Protein AF-A0A3N9U1T3-F1 (afdb_monomer_lite)

pLDDT: mean 76.88, std 10.92, range [42.5, 95.38]

Foldseek 3Di:
DVVVVVVVVVVVVVVVVVVVVVVCCVVPDPVVVVVVVVVVPVVDDVVVVCPDPVVVVVVVVVVVVVVVVVVVVVVVVVVVLVVVLVVLLVVLLVVLVVLLVVLVVCVVVQLADADQPPRLVVVLVVSVVSLVVSLVVSVVSQVVSVVVPDNDDPVCSCVSNVDDRDDSVRSVVVSVVVVPD

Secondary structure (DSSP, 8-state):
-HHHHHHHHHHHHHHHHHHHHHHHHHHH-HHHHHHHHHHHHHHS-HHHHTTSHHHHHHHHHHHHHHHHHHHHHHHHHHHHHHHHHHHHHHHHHHHHHHHHHHHHHHHHHHHHHPPTTHHHHHHHHHHHHHHHHHHHHHHHHHHHHHHTT-----TTHHHHHTPPPPPHHHHHHHHHHHTT-

Structure (mmCIF, N/CA/C/O backbone):
data_AF-A0A3N9U1T3-F1
#
_entry.id   AF-A0A3N9U1T3-F1
#
loop_
_atom_site.group_PDB
_atom_site.id
_atom_site.type_symbol
_atom_site.label_atom_id
_atom_site.label_alt_id
_atom_site.label_comp_id
_atom_site.label_asym_id
_atom_site.label_entity_id
_atom_site.label_seq_id
_atom_site.pdbx_PDB_ins_code
_atom_site.Cartn_x
_atom_site.Cartn_y
_atom_site.Cartn_z
_atom_site.occupancy
_atom_site.B_iso_or_equiv
_atom_site.auth_seq_id
_atom_site.auth_comp_id
_atom_site.auth_asym_id
_atom_site.auth_atom_id
_atom_site.pdbx_PDB_model_num
ATOM 1 N N . MET A 1 1 ? 53.387 -7.882 -74.340 1.00 61.75 1 MET A N 1
ATOM 2 C CA . MET A 1 1 ? 51.926 -7.599 -74.406 1.00 61.75 1 MET A CA 1
ATOM 3 C C . MET A 1 1 ? 51.037 -8.634 -73.689 1.00 61.75 1 MET A C 1
ATOM 5 O O . MET A 1 1 ? 50.053 -8.241 -73.072 1.00 61.75 1 MET A O 1
ATOM 9 N N . ALA A 1 2 ? 51.352 -9.938 -73.725 1.00 73.56 2 ALA A N 1
ATOM 10 C CA . ALA A 1 2 ? 50.512 -10.992 -73.126 1.00 73.56 2 ALA A CA 1
ATOM 11 C C . ALA A 1 2 ? 50.418 -10.958 -71.583 1.00 73.56 2 ALA A C 1
ATOM 13 O O . ALA A 1 2 ? 49.346 -11.197 -71.028 1.00 73.56 2 ALA A O 1
ATOM 14 N N . ILE A 1 3 ? 51.510 -10.605 -70.894 1.00 78.31 3 ILE A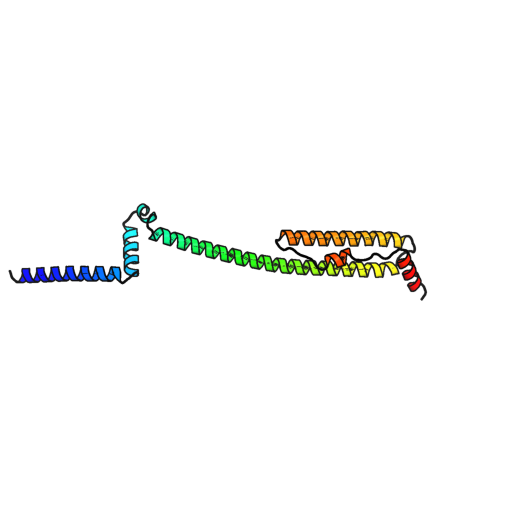 N 1
ATOM 15 C CA . ILE A 1 3 ? 51.571 -10.520 -69.422 1.00 78.31 3 ILE A CA 1
ATOM 16 C C . ILE A 1 3 ? 50.612 -9.447 -68.892 1.00 78.31 3 ILE A C 1
ATOM 18 O O . ILE A 1 3 ? 49.823 -9.717 -67.993 1.00 78.31 3 ILE A O 1
ATOM 22 N N . PHE A 1 4 ? 50.581 -8.272 -69.525 1.00 82.12 4 PHE A N 1
ATOM 23 C CA . PHE A 1 4 ? 49.675 -7.181 -69.152 1.00 82.12 4 PHE A CA 1
ATOM 24 C C . PHE A 1 4 ? 48.193 -7.562 -69.314 1.00 82.12 4 PHE A C 1
ATOM 26 O O . PHE A 1 4 ? 47.362 -7.241 -68.466 1.00 82.12 4 PHE A O 1
ATOM 33 N N . ARG A 1 5 ? 47.850 -8.324 -70.365 1.00 81.44 5 ARG A N 1
ATOM 34 C CA . ARG A 1 5 ? 46.484 -8.844 -70.554 1.00 81.44 5 ARG A CA 1
ATOM 35 C C . ARG A 1 5 ? 46.100 -9.874 -69.486 1.00 81.44 5 ARG A C 1
ATOM 37 O O . ARG A 1 5 ? 44.953 -9.867 -69.048 1.00 81.44 5 ARG A O 1
ATOM 44 N N . ARG A 1 6 ? 47.028 -10.735 -69.049 1.00 83.12 6 ARG A N 1
ATOM 45 C CA . ARG A 1 6 ? 46.789 -11.690 -67.947 1.00 83.12 6 ARG A CA 1
ATOM 46 C C . ARG A 1 6 ? 46.634 -10.979 -66.604 1.00 83.12 6 ARG A C 1
ATOM 48 O O . ARG A 1 6 ? 45.709 -11.300 -65.866 1.00 83.12 6 ARG A O 1
ATOM 55 N N . LEU A 1 7 ? 47.463 -9.969 -66.337 1.00 88.62 7 LEU A N 1
ATOM 56 C CA . LEU A 1 7 ? 47.384 -9.162 -65.120 1.00 88.62 7 LEU A CA 1
ATOM 57 C C . LEU A 1 7 ? 46.036 -8.436 -65.019 1.00 88.62 7 LEU A C 1
ATOM 59 O O . LEU A 1 7 ? 45.356 -8.517 -64.001 1.00 88.62 7 LEU A O 1
ATOM 63 N N . ARG A 1 8 ? 45.601 -7.805 -66.117 1.00 89.25 8 ARG A N 1
ATOM 64 C CA . ARG A 1 8 ? 44.308 -7.117 -66.191 1.00 89.25 8 ARG A CA 1
ATOM 65 C C . ARG A 1 8 ? 43.140 -8.078 -65.962 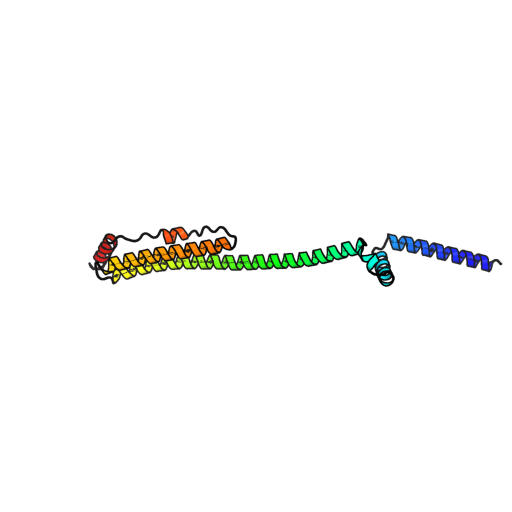1.00 89.25 8 ARG A C 1
ATOM 67 O O . ARG A 1 8 ? 42.228 -7.739 -65.221 1.00 89.25 8 ARG A O 1
ATOM 74 N N . LYS A 1 9 ? 43.169 -9.281 -66.546 1.00 89.50 9 LYS A N 1
ATOM 75 C CA . LYS A 1 9 ? 42.132 -10.304 -66.310 1.00 89.50 9 LYS A CA 1
ATOM 76 C C . LYS A 1 9 ? 42.096 -10.770 -64.853 1.00 89.50 9 LYS A C 1
ATOM 78 O O . LYS A 1 9 ? 41.012 -10.869 -64.295 1.00 89.50 9 LYS A O 1
ATOM 83 N N . SER A 1 10 ? 43.256 -11.000 -64.238 1.00 90.69 10 SER A N 1
ATOM 84 C CA . SER A 1 10 ? 43.347 -11.376 -62.820 1.00 90.69 10 SER A CA 1
ATOM 85 C C . SER A 1 10 ? 42.766 -10.291 -61.906 1.00 90.69 10 SER A C 1
ATOM 87 O O . SER A 1 10 ? 41.965 -10.580 -61.022 1.00 90.69 10 SER A O 1
ATOM 89 N N . LEU A 1 11 ? 43.075 -9.021 -62.189 1.00 93.31 11 LEU A N 1
ATOM 90 C CA . LEU A 1 11 ? 42.541 -7.880 -61.445 1.00 93.31 11 LEU A CA 1
ATOM 91 C C . LEU A 1 11 ? 41.007 -7.790 -61.540 1.00 93.31 11 LEU A C 1
ATOM 93 O O . LEU A 1 11 ? 40.337 -7.635 -60.524 1.00 93.31 11 LEU A O 1
ATOM 97 N N . TRP A 1 12 ? 40.444 -7.935 -62.745 1.00 93.19 12 TRP A N 1
ATOM 98 C CA . TRP A 1 12 ? 38.988 -7.933 -62.946 1.00 93.19 12 TRP A CA 1
ATOM 99 C C . TRP A 1 12 ? 38.295 -9.104 -62.240 1.00 93.19 12 TRP A C 1
ATOM 101 O O . TRP A 1 12 ? 37.221 -8.919 -61.669 1.00 93.19 12 TRP A O 1
ATOM 111 N N . LEU A 1 13 ? 38.920 -10.285 -62.227 1.00 93.50 13 LEU A N 1
ATOM 112 C CA . LEU A 1 13 ? 38.402 -11.446 -61.503 1.00 93.50 13 LEU A CA 1
ATOM 113 C C . LEU A 1 13 ? 38.400 -11.218 -59.988 1.00 93.50 13 LEU A C 1
ATOM 115 O O . LEU A 1 13 ? 37.399 -11.510 -59.342 1.00 93.50 13 LEU A O 1
ATOM 119 N N . LEU A 1 14 ? 39.468 -10.644 -59.428 1.00 93.75 14 LEU A N 1
ATOM 120 C CA . LEU A 1 14 ? 39.538 -10.325 -57.999 1.00 93.75 14 LEU A CA 1
ATOM 121 C C . LEU A 1 14 ? 38.489 -9.289 -57.590 1.00 93.75 14 LEU A C 1
ATOM 123 O O . LEU A 1 14 ? 37.793 -9.489 -56.600 1.00 93.75 14 LEU A O 1
ATOM 127 N N . ILE A 1 15 ? 38.324 -8.218 -58.369 1.00 93.75 15 ILE A N 1
ATOM 128 C CA . ILE A 1 15 ? 37.310 -7.187 -58.097 1.00 93.75 15 ILE A CA 1
ATOM 129 C C . ILE A 1 15 ? 35.902 -7.793 -58.136 1.00 93.75 15 ILE A C 1
ATOM 131 O O . ILE A 1 15 ? 35.104 -7.555 -57.231 1.00 93.75 15 ILE A O 1
ATOM 135 N N . SER A 1 16 ? 35.606 -8.620 -59.144 1.00 91.38 16 SER A N 1
ATOM 136 C CA . SER A 1 16 ? 34.315 -9.307 -59.248 1.00 91.38 16 SER A CA 1
ATOM 137 C C . SER A 1 16 ? 34.074 -10.252 -58.070 1.00 91.38 16 SER A C 1
ATOM 139 O O . SER A 1 16 ? 32.964 -10.302 -57.547 1.00 91.38 16 SER A O 1
ATOM 141 N N . LEU A 1 17 ? 35.102 -10.989 -57.640 1.00 93.19 17 LEU A N 1
ATOM 142 C CA . LEU A 1 17 ? 35.017 -11.909 -56.509 1.00 93.19 17 LEU A CA 1
ATOM 143 C C . LEU A 1 17 ? 34.755 -11.154 -55.199 1.00 93.19 17 LEU A C 1
ATOM 145 O O . LEU A 1 17 ? 33.882 -11.543 -54.431 1.00 93.19 17 LEU A O 1
ATOM 149 N N . VAL A 1 18 ? 35.462 -10.045 -54.970 1.00 90.44 18 VAL A N 1
ATOM 150 C CA . VAL A 1 18 ? 35.293 -9.195 -53.783 1.00 90.44 18 VAL A CA 1
ATOM 151 C C . VAL A 1 18 ? 33.888 -8.603 -53.731 1.00 90.44 18 VAL A C 1
ATOM 153 O O . VAL A 1 18 ? 33.251 -8.654 -52.683 1.00 90.44 18 VAL A O 1
ATOM 156 N N . LEU A 1 19 ? 33.369 -8.101 -54.856 1.00 87.81 19 LEU A N 1
ATOM 157 C CA . LEU A 1 19 ? 32.001 -7.583 -54.933 1.00 87.81 19 LEU A CA 1
ATOM 158 C C . LEU A 1 19 ? 30.966 -8.668 -54.628 1.00 87.81 19 LEU A C 1
ATOM 160 O O . LEU A 1 19 ? 29.988 -8.413 -53.928 1.00 87.81 19 LEU A O 1
ATOM 164 N N . LEU A 1 20 ? 31.180 -9.883 -55.126 1.00 88.00 20 LEU A N 1
ATOM 165 C CA . LEU A 1 20 ? 30.268 -11.002 -54.913 1.00 88.00 20 LEU A CA 1
ATOM 166 C C . LEU A 1 20 ? 30.286 -11.454 -53.444 1.00 88.00 20 LEU A C 1
ATOM 168 O O . LEU A 1 20 ? 29.230 -11.632 -52.842 1.00 88.00 20 LEU A O 1
ATOM 172 N N . ILE A 1 21 ? 31.471 -11.521 -52.831 1.00 85.81 21 ILE A N 1
ATOM 173 C CA . ILE A 1 21 ? 31.634 -11.808 -51.400 1.00 85.81 21 ILE A CA 1
ATOM 174 C C . ILE A 1 21 ? 30.988 -10.714 -50.540 1.00 85.81 21 ILE A C 1
ATOM 176 O O . ILE A 1 21 ? 30.283 -11.043 -49.591 1.00 85.81 21 ILE A O 1
ATOM 180 N N . LEU A 1 22 ? 31.159 -9.429 -50.874 1.00 82.12 22 LEU A N 1
ATOM 181 C CA . LEU A 1 22 ? 30.544 -8.321 -50.129 1.00 82.12 22 LEU A CA 1
ATOM 182 C C . LEU A 1 22 ? 29.011 -8.352 -50.191 1.00 82.12 22 LEU A C 1
ATOM 184 O O . LEU A 1 22 ? 28.352 -8.115 -49.178 1.00 82.12 22 LEU A O 1
ATOM 188 N N . ASN A 1 23 ? 28.439 -8.656 -51.359 1.00 81.25 23 ASN A N 1
ATOM 189 C CA . ASN A 1 23 ? 26.986 -8.773 -51.527 1.00 81.25 23 ASN A CA 1
ATOM 190 C C . ASN A 1 23 ? 26.408 -9.970 -50.754 1.00 81.25 23 ASN A C 1
ATOM 192 O O . ASN A 1 23 ? 25.332 -9.878 -50.170 1.00 81.25 23 ASN A O 1
ATOM 196 N N . ILE A 1 24 ? 27.132 -11.091 -50.695 1.00 83.50 24 ILE A N 1
ATOM 197 C CA . ILE A 1 24 ? 26.712 -12.249 -49.895 1.00 83.50 24 ILE A CA 1
ATOM 198 C C . ILE A 1 24 ? 26.854 -11.946 -48.398 1.00 83.50 24 ILE A C 1
ATOM 200 O O . ILE A 1 24 ? 25.940 -12.212 -47.621 1.00 83.50 24 ILE A O 1
ATOM 204 N N . ALA A 1 25 ? 27.975 -11.357 -47.979 1.00 75.12 25 ALA A N 1
ATOM 205 C CA . ALA A 1 25 ? 28.243 -11.045 -46.578 1.00 75.12 25 ALA A CA 1
ATOM 206 C C . ALA A 1 25 ? 27.252 -10.029 -45.993 1.00 75.12 25 ALA A C 1
ATOM 208 O O . ALA A 1 25 ? 26.873 -10.159 -44.829 1.00 75.12 25 ALA A O 1
ATOM 209 N N . THR A 1 26 ? 26.802 -9.062 -46.799 1.00 72.38 26 THR A N 1
AT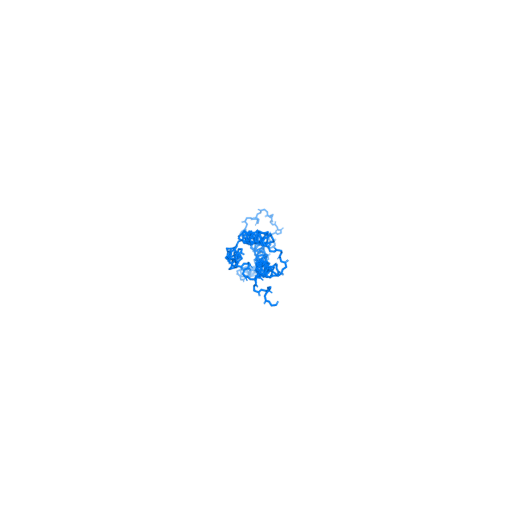OM 210 C CA . THR A 1 26 ? 25.719 -8.150 -46.413 1.00 72.38 26 THR A CA 1
ATOM 211 C C . THR A 1 26 ? 24.433 -8.930 -46.179 1.00 72.38 26 THR A C 1
ATOM 213 O O . THR A 1 26 ? 23.941 -8.929 -45.063 1.00 72.38 26 THR A O 1
ATOM 216 N N . ILE A 1 27 ? 23.937 -9.697 -47.148 1.00 71.31 27 ILE A N 1
ATOM 217 C CA . ILE A 1 27 ? 22.642 -10.391 -47.015 1.00 71.31 27 ILE A CA 1
ATOM 218 C C . ILE A 1 27 ? 22.625 -11.430 -45.878 1.00 71.31 27 ILE A C 1
ATOM 220 O O . ILE A 1 27 ? 21.597 -11.621 -45.230 1.00 71.31 27 ILE A O 1
ATOM 224 N N . VAL A 1 28 ? 23.746 -12.108 -45.625 1.00 68.94 28 VAL A N 1
ATOM 225 C CA . VAL A 1 28 ? 23.772 -13.308 -44.772 1.00 68.94 28 VAL A CA 1
ATOM 226 C C . VAL A 1 28 ? 24.075 -13.006 -43.302 1.00 68.94 28 VAL A C 1
ATOM 228 O O . VAL A 1 28 ? 23.714 -13.804 -42.437 1.00 68.94 28 VAL A O 1
ATOM 231 N N . ASN A 1 29 ? 24.714 -11.878 -42.970 1.00 69.19 29 ASN A N 1
ATOM 232 C CA . ASN A 1 29 ? 25.210 -11.665 -41.611 1.00 69.19 29 ASN A CA 1
ATOM 233 C C . ASN A 1 29 ? 24.734 -10.344 -40.998 1.00 69.19 29 ASN A C 1
ATOM 235 O O . ASN A 1 29 ? 25.290 -9.277 -41.254 1.00 69.19 29 ASN A O 1
ATOM 239 N N . ALA A 1 30 ? 23.752 -10.434 -40.095 1.00 69.31 30 ALA A N 1
ATOM 240 C CA . ALA A 1 30 ? 23.260 -9.295 -39.313 1.00 69.31 30 ALA A CA 1
ATOM 241 C C . ALA A 1 30 ? 24.394 -8.543 -38.584 1.00 69.31 30 ALA A C 1
ATOM 243 O O . ALA A 1 30 ? 24.354 -7.322 -38.478 1.00 69.31 30 ALA A O 1
ATOM 244 N N . LYS A 1 31 ? 25.464 -9.249 -38.186 1.00 69.62 31 LYS A N 1
ATOM 245 C CA . LYS A 1 31 ? 26.635 -8.645 -37.531 1.00 69.62 31 LYS A CA 1
ATOM 246 C C . LYS A 1 31 ? 27.468 -7.755 -38.460 1.00 69.62 31 LYS A C 1
ATOM 248 O O . LYS A 1 31 ? 28.120 -6.833 -37.983 1.00 69.62 31 LYS A O 1
ATOM 253 N N . PHE A 1 32 ? 27.466 -8.021 -39.769 1.00 73.75 32 PHE A N 1
ATOM 254 C CA . PHE A 1 32 ? 28.173 -7.187 -40.746 1.00 73.75 32 PHE A CA 1
ATOM 255 C C . PHE A 1 32 ? 27.426 -5.872 -40.989 1.00 73.75 32 PHE A C 1
ATOM 257 O O . PHE A 1 32 ? 28.053 -4.817 -41.068 1.00 73.75 32 PHE A O 1
ATOM 264 N N . TYR A 1 33 ? 26.089 -5.916 -41.021 1.00 67.25 33 TYR A N 1
ATOM 265 C CA . TYR A 1 33 ? 25.267 -4.705 -41.019 1.00 67.25 33 TYR A CA 1
ATOM 266 C C . TYR A 1 33 ? 25.461 -3.880 -39.745 1.00 67.25 33 TYR A C 1
ATOM 268 O O . TYR A 1 33 ? 25.634 -2.667 -39.851 1.00 67.25 33 TYR A O 1
ATOM 276 N N . ASP A 1 34 ? 25.492 -4.519 -38.571 1.00 73.12 34 ASP A N 1
ATOM 277 C CA . ASP A 1 34 ? 25.743 -3.828 -37.301 1.00 73.12 34 ASP A CA 1
ATOM 278 C C . ASP A 1 34 ? 27.129 -3.152 -37.291 1.00 73.12 34 ASP A C 1
ATOM 280 O O . ASP A 1 34 ? 27.232 -1.990 -36.909 1.00 73.12 34 ASP A O 1
ATOM 284 N N . PHE A 1 35 ? 28.177 -3.824 -37.790 1.00 78.06 35 PHE A N 1
ATOM 285 C CA . PHE A 1 35 ? 29.532 -3.262 -37.910 1.00 78.06 35 PHE A CA 1
ATOM 286 C C . PHE A 1 35 ? 29.615 -2.089 -38.901 1.00 78.06 35 PHE A C 1
ATOM 288 O O . PHE A 1 35 ? 30.210 -1.056 -38.595 1.00 78.06 35 PHE A O 1
ATOM 295 N N . LEU A 1 36 ? 29.000 -2.212 -40.084 1.00 73.50 36 LEU A N 1
ATOM 296 C CA . LEU A 1 36 ? 28.945 -1.118 -41.059 1.00 73.50 36 LEU A CA 1
ATOM 297 C C . LEU A 1 36 ? 28.176 0.090 -40.518 1.00 73.50 36 LEU A C 1
ATOM 299 O O . LEU A 1 36 ? 28.571 1.227 -40.769 1.00 73.50 36 LEU A O 1
ATOM 303 N N . PHE A 1 37 ? 27.093 -0.145 -39.775 1.00 71.75 37 PHE A N 1
ATOM 304 C CA . PHE A 1 37 ? 26.307 0.913 -39.148 1.00 71.75 37 PHE A CA 1
ATOM 305 C C . PHE A 1 37 ? 27.089 1.608 -38.024 1.00 71.75 37 PHE A C 1
ATOM 307 O O . PHE A 1 37 ? 27.055 2.834 -37.930 1.00 71.75 37 PHE A O 1
ATOM 314 N N . ASP A 1 38 ? 27.843 0.847 -37.227 1.00 73.31 38 ASP A N 1
ATOM 315 C CA . ASP A 1 38 ? 28.725 1.367 -36.178 1.00 73.31 38 ASP A CA 1
ATOM 316 C C . ASP A 1 38 ? 29.851 2.238 -36.768 1.00 73.31 38 ASP A C 1
ATOM 318 O O . ASP A 1 38 ? 30.048 3.380 -36.353 1.00 73.31 38 ASP A O 1
ATOM 322 N N . MET A 1 39 ? 30.498 1.784 -37.846 1.00 73.38 39 MET A N 1
ATOM 323 C CA . MET A 1 39 ? 31.534 2.555 -38.546 1.00 73.38 39 MET A CA 1
ATOM 324 C C . MET A 1 39 ? 30.969 3.803 -39.249 1.00 73.38 39 MET A C 1
ATOM 326 O O . MET A 1 39 ? 31.575 4.875 -39.208 1.00 73.38 39 MET A O 1
ATOM 330 N N . ALA A 1 40 ? 29.780 3.706 -39.852 1.00 68.62 40 ALA A N 1
ATOM 331 C CA . ALA A 1 40 ? 29.093 4.849 -40.453 1.00 68.62 40 ALA A CA 1
ATOM 332 C C . ALA A 1 40 ? 28.683 5.895 -39.404 1.00 68.62 40 ALA A C 1
ATOM 334 O O . ALA A 1 40 ? 28.696 7.094 -39.697 1.00 68.62 40 ALA A O 1
ATOM 335 N N . SER A 1 41 ? 28.372 5.465 -38.177 1.00 66.19 41 SER A N 1
ATOM 336 C CA . SER A 1 41 ? 28.019 6.363 -37.073 1.00 66.19 41 SER A CA 1
ATOM 337 C C . SER A 1 41 ? 29.174 7.251 -36.599 1.00 66.19 41 SER A C 1
ATOM 339 O O . SER A 1 41 ? 28.927 8.332 -36.074 1.00 66.19 41 SER A O 1
ATOM 341 N N . HIS A 1 42 ? 30.423 6.855 -36.866 1.00 70.38 42 HIS A N 1
ATOM 342 C CA . HIS A 1 42 ? 31.614 7.664 -36.590 1.00 70.38 42 HIS A CA 1
ATOM 343 C C . HIS A 1 42 ? 31.902 8.735 -37.656 1.00 70.38 42 HIS A C 1
ATOM 345 O O . HIS A 1 42 ? 32.601 9.706 -37.377 1.00 70.38 42 HIS A O 1
ATOM 351 N N . ILE A 1 43 ? 31.388 8.558 -38.877 1.00 69.00 43 ILE A N 1
ATOM 352 C CA . ILE A 1 43 ? 31.662 9.437 -40.028 1.00 69.00 43 ILE A CA 1
ATOM 353 C C . ILE A 1 43 ? 30.493 10.402 -40.274 1.00 69.00 43 ILE A C 1
ATOM 355 O O . ILE A 1 43 ? 30.686 11.511 -40.772 1.00 69.00 43 ILE A O 1
ATOM 359 N N . THR A 1 44 ? 29.268 10.000 -39.924 1.00 64.31 44 THR A N 1
ATOM 360 C CA . THR A 1 44 ? 28.064 10.808 -40.144 1.00 64.31 44 THR A CA 1
ATOM 361 C C . THR A 1 44 ? 27.674 11.599 -38.895 1.00 64.31 44 THR A C 1
ATOM 363 O O . THR A 1 44 ? 27.637 11.042 -37.798 1.00 64.31 44 THR A O 1
ATOM 366 N N . PRO A 1 45 ? 27.352 12.902 -39.025 1.00 68.38 45 PRO A N 1
ATOM 367 C CA . PRO A 1 45 ? 26.941 13.700 -37.882 1.00 68.38 45 PRO A CA 1
ATOM 368 C C . PRO A 1 45 ? 25.655 13.119 -37.260 1.00 68.38 45 PRO A C 1
ATOM 370 O O . PRO A 1 45 ? 24.714 12.771 -37.986 1.00 68.38 45 PRO A O 1
ATOM 373 N N . PRO A 1 46 ? 25.571 13.037 -35.918 1.00 61.75 46 PRO A N 1
ATOM 374 C CA . PRO A 1 46 ? 24.496 12.341 -35.203 1.00 61.75 46 PRO A CA 1
ATOM 375 C C . PRO A 1 46 ? 23.095 12.901 -35.500 1.00 61.75 46 PRO A C 1
ATOM 377 O O . PRO A 1 46 ? 22.101 12.197 -35.337 1.00 61.75 46 PRO A O 1
ATOM 380 N N . SER A 1 47 ? 23.003 14.133 -36.006 1.00 61.41 47 SER A N 1
ATOM 381 C CA . SER A 1 47 ? 21.764 14.791 -36.434 1.00 61.41 47 SER A CA 1
ATOM 382 C C . SER A 1 47 ? 21.049 14.113 -37.612 1.00 61.41 47 SER A C 1
ATOM 384 O O . SER A 1 47 ? 19.839 14.284 -37.746 1.00 61.41 47 SER A O 1
ATOM 386 N N . LEU A 1 48 ? 21.746 13.330 -38.446 1.00 62.25 48 LEU A N 1
ATOM 387 C CA . LEU A 1 48 ? 21.129 12.562 -39.542 1.00 62.25 48 LEU A CA 1
ATOM 388 C C . LEU A 1 48 ? 20.663 11.168 -39.097 1.00 62.25 48 LEU A C 1
ATOM 390 O O . LEU A 1 48 ? 19.689 10.634 -39.628 1.00 62.25 48 LEU A O 1
ATOM 394 N N . LEU A 1 49 ? 21.317 10.587 -38.088 1.00 61.56 49 LEU A N 1
ATOM 395 C CA . LEU A 1 49 ? 21.009 9.247 -37.582 1.00 61.56 49 LEU A CA 1
ATOM 396 C C . LEU A 1 49 ? 19.885 9.234 -36.540 1.00 61.56 49 LEU A C 1
ATOM 398 O O . LEU A 1 49 ? 19.265 8.192 -36.322 1.00 61.56 49 LEU A O 1
ATOM 402 N N . THR A 1 50 ? 19.553 10.375 -35.937 1.00 61.47 50 THR A N 1
ATOM 403 C CA . THR A 1 50 ? 18.429 10.509 -34.992 1.00 61.47 50 THR A CA 1
ATOM 404 C C . THR A 1 50 ? 17.067 10.219 -35.624 1.00 61.47 50 THR A C 1
ATOM 406 O O . THR A 1 50 ? 16.171 9.751 -34.925 1.00 61.47 50 THR A O 1
ATOM 409 N N . LYS A 1 51 ? 16.908 10.420 -36.942 1.00 65.25 51 LYS A N 1
ATOM 410 C CA . LYS A 1 51 ? 15.678 10.075 -37.683 1.00 65.25 51 LYS A CA 1
ATOM 411 C C . LYS A 1 51 ? 15.649 8.642 -38.231 1.00 65.25 51 LYS A C 1
ATOM 413 O O . LYS A 1 51 ? 14.650 8.239 -38.824 1.00 65.25 51 LYS A O 1
ATOM 418 N N . SER A 1 52 ? 16.714 7.859 -38.049 1.00 71.38 52 SER A N 1
ATOM 419 C CA . SER A 1 52 ? 16.755 6.469 -38.514 1.00 71.38 52 SER A CA 1
ATOM 420 C C . SER A 1 52 ? 15.855 5.563 -37.666 1.00 71.38 52 SER A C 1
ATOM 422 O O . SER A 1 52 ? 15.832 5.658 -36.435 1.00 71.38 52 SER A O 1
ATOM 424 N N . LYS A 1 53 ? 15.172 4.606 -38.316 1.00 77.81 53 LYS A N 1
ATOM 425 C CA . LYS A 1 53 ? 14.388 3.554 -37.639 1.00 77.81 53 LYS A CA 1
ATOM 426 C C . LYS A 1 53 ? 15.232 2.755 -36.640 1.00 77.81 53 LYS A C 1
ATOM 428 O O . LYS A 1 53 ? 14.704 2.325 -35.621 1.00 77.81 53 LYS A O 1
ATOM 433 N N . SER A 1 54 ? 16.534 2.593 -36.895 1.00 74.94 54 SER A N 1
ATOM 434 C CA . SER A 1 54 ? 17.455 1.899 -35.983 1.00 74.94 54 SER A CA 1
ATOM 435 C C . SER A 1 54 ? 17.564 2.617 -34.630 1.00 74.94 54 SER A C 1
ATOM 437 O O . SER A 1 54 ? 17.380 2.005 -33.577 1.00 74.94 54 SER A O 1
ATOM 439 N N . THR A 1 55 ? 17.737 3.942 -34.648 1.00 75.81 55 THR A N 1
ATOM 440 C CA . THR A 1 55 ? 17.796 4.774 -33.436 1.00 75.81 55 THR A CA 1
ATOM 441 C C . THR A 1 55 ? 16.461 4.785 -32.700 1.00 75.81 55 THR A C 1
ATOM 443 O O . THR A 1 55 ? 16.430 4.649 -31.480 1.00 75.81 55 THR A O 1
ATOM 446 N N . GLN A 1 56 ? 15.341 4.853 -33.426 1.00 82.56 56 GLN A N 1
ATOM 447 C CA . GLN A 1 56 ? 14.009 4.779 -32.822 1.00 82.56 56 GLN A CA 1
ATOM 448 C C . GLN A 1 56 ? 13.762 3.423 -32.141 1.00 82.56 56 GLN A C 1
ATOM 450 O O . GLN A 1 56 ? 13.294 3.383 -31.006 1.00 82.56 56 GLN A O 1
ATOM 455 N N . VAL A 1 57 ? 14.135 2.308 -32.778 1.00 85.19 57 VAL A N 1
ATOM 456 C CA . VAL A 1 57 ? 14.036 0.966 -32.178 1.00 85.19 57 VAL A CA 1
ATOM 457 C C . VAL A 1 57 ? 14.946 0.841 -30.956 1.00 85.19 57 VAL A C 1
ATOM 459 O O . VAL A 1 57 ? 14.544 0.240 -29.958 1.00 85.19 57 VAL A O 1
ATOM 462 N N . LYS A 1 58 ? 16.147 1.429 -30.990 1.00 85.69 58 LYS A N 1
ATOM 463 C CA . LYS A 1 58 ? 17.058 1.464 -29.838 1.00 85.69 58 LYS A CA 1
ATOM 464 C C . LYS A 1 58 ? 16.456 2.255 -28.673 1.00 85.69 58 LYS A C 1
ATOM 466 O O . LYS A 1 58 ? 16.439 1.741 -27.556 1.00 85.69 58 LYS A O 1
ATOM 471 N N . ASN A 1 59 ? 15.879 3.426 -28.945 1.00 84.88 59 ASN A N 1
ATOM 472 C CA . ASN A 1 59 ? 15.214 4.260 -27.942 1.00 84.88 59 ASN A CA 1
ATOM 473 C C . ASN A 1 59 ? 13.990 3.556 -27.337 1.00 84.88 59 ASN A C 1
ATOM 475 O O . ASN A 1 59 ? 13.874 3.468 -26.116 1.00 84.88 59 ASN A O 1
ATOM 479 N N . LEU A 1 60 ? 13.136 2.949 -28.167 1.00 87.31 60 LEU A N 1
ATOM 480 C CA . LEU A 1 60 ? 11.982 2.170 -27.705 1.00 87.31 60 LEU A CA 1
ATOM 481 C C . LEU A 1 60 ? 12.404 0.955 -26.867 1.00 87.31 60 LEU A C 1
ATOM 483 O O . LEU A 1 60 ? 11.745 0.614 -25.888 1.00 87.31 60 LEU A O 1
ATOM 487 N N . ARG A 1 61 ? 13.520 0.296 -27.204 1.00 88.06 61 ARG A N 1
ATOM 488 C CA . ARG A 1 61 ? 14.084 -0.786 -26.379 1.00 88.06 61 ARG A CA 1
ATOM 489 C C . ARG A 1 61 ? 14.609 -0.260 -25.042 1.00 88.06 61 ARG A C 1
ATOM 491 O O . ARG A 1 61 ? 14.354 -0.891 -24.013 1.00 88.06 61 ARG A O 1
ATOM 498 N N . SER A 1 62 ? 15.297 0.883 -25.018 1.00 88.81 62 SER A N 1
ATOM 499 C CA . SER A 1 62 ? 15.744 1.488 -23.756 1.00 88.81 62 SER A CA 1
ATOM 500 C C . SER A 1 62 ? 14.569 1.932 -22.888 1.00 88.81 62 SER A C 1
ATOM 502 O O . SER A 1 62 ? 14.550 1.651 -21.694 1.00 88.81 62 SER A O 1
ATOM 504 N N . GLU A 1 63 ? 13.532 2.513 -23.483 1.00 91.31 63 GLU A N 1
ATOM 505 C CA . GLU A 1 63 ? 12.332 2.929 -22.764 1.00 91.31 63 GLU A CA 1
ATOM 506 C C . GLU A 1 63 ? 11.557 1.719 -22.242 1.00 91.31 63 GLU A C 1
ATOM 508 O O . GLU A 1 63 ? 11.200 1.673 -21.071 1.00 91.31 63 GLU A O 1
ATOM 513 N N . ARG A 1 64 ? 11.398 0.662 -23.047 1.00 92.19 64 ARG A N 1
ATOM 514 C CA . ARG A 1 64 ? 10.752 -0.582 -22.606 1.00 92.19 64 ARG A CA 1
ATOM 515 C C . ARG A 1 64 ? 11.508 -1.250 -21.462 1.00 92.19 64 ARG A C 1
ATOM 517 O O . ARG A 1 64 ? 10.878 -1.802 -20.564 1.00 92.19 64 ARG A O 1
ATOM 524 N N . THR A 1 65 ? 12.841 -1.220 -21.470 1.00 93.19 65 THR A N 1
ATOM 525 C CA . THR A 1 65 ? 13.640 -1.777 -20.365 1.00 93.19 65 THR A CA 1
ATOM 526 C C . THR A 1 65 ? 13.552 -0.912 -19.109 1.00 93.19 65 THR A C 1
ATOM 528 O O . THR A 1 65 ? 13.391 -1.467 -18.021 1.00 93.19 65 THR A O 1
ATOM 531 N N . ALA A 1 66 ? 13.567 0.418 -19.238 1.00 93.12 66 ALA A N 1
ATOM 532 C CA . ALA A 1 66 ? 13.335 1.342 -18.128 1.00 93.12 66 ALA A CA 1
ATOM 533 C C . ALA A 1 66 ? 11.926 1.175 -17.532 1.00 93.12 66 ALA A C 1
ATOM 535 O O . ALA A 1 66 ? 11.784 0.971 -16.327 1.00 93.12 66 ALA A O 1
ATOM 536 N N . LEU A 1 67 ? 10.896 1.139 -18.378 1.00 94.06 67 LEU A N 1
ATOM 537 C CA . LEU A 1 67 ? 9.502 0.948 -17.983 1.00 94.06 67 LEU A CA 1
ATOM 538 C C . LEU A 1 67 ? 9.265 -0.444 -17.386 1.00 94.06 67 LEU A C 1
ATOM 540 O O . LEU A 1 67 ? 8.516 -0.593 -16.426 1.00 94.06 67 LEU A O 1
ATOM 544 N N . SER A 1 68 ? 9.928 -1.482 -17.904 1.00 93.31 68 SER A N 1
ATOM 545 C CA . SER A 1 68 ? 9.885 -2.828 -17.322 1.00 93.31 68 SER A CA 1
ATOM 546 C C . SER A 1 68 ? 10.499 -2.854 -15.920 1.00 93.31 68 SER A C 1
ATOM 548 O O . SER A 1 68 ? 9.932 -3.465 -15.016 1.00 93.31 68 SER A O 1
ATOM 550 N N . ARG A 1 69 ? 11.623 -2.156 -15.707 1.00 93.75 69 ARG A N 1
ATOM 551 C CA . ARG A 1 69 ? 12.230 -2.006 -14.375 1.00 93.75 69 ARG A CA 1
ATOM 552 C C . ARG A 1 69 ? 11.308 -1.247 -13.426 1.00 93.75 69 ARG A C 1
ATOM 554 O O . ARG A 1 69 ? 11.081 -1.720 -12.318 1.00 93.75 69 ARG A O 1
ATOM 561 N N . GLN A 1 70 ? 10.730 -0.133 -13.871 1.00 94.06 70 GLN A N 1
ATOM 562 C CA . GLN A 1 70 ? 9.796 0.648 -13.064 1.00 94.06 70 GLN A CA 1
ATOM 563 C C . GLN A 1 70 ? 8.552 -0.169 -12.693 1.00 94.06 70 GLN A C 1
ATOM 565 O O . GLN A 1 70 ? 8.177 -0.212 -11.526 1.00 94.06 70 GLN A O 1
ATOM 570 N N . ASN A 1 71 ? 7.963 -0.896 -13.646 1.00 94.38 71 ASN A N 1
ATOM 571 C CA . ASN A 1 71 ? 6.830 -1.780 -13.374 1.00 94.38 71 ASN A CA 1
ATOM 572 C C . ASN A 1 71 ? 7.179 -2.875 -12.362 1.00 94.38 71 ASN A C 1
ATOM 574 O O . ASN A 1 71 ? 6.370 -3.163 -11.487 1.00 94.38 71 ASN A O 1
ATOM 578 N N . LYS A 1 72 ? 8.380 -3.465 -12.431 1.00 95.38 72 LYS A N 1
ATOM 579 C CA . LYS A 1 72 ? 8.826 -4.437 -11.420 1.00 95.38 72 LYS A CA 1
ATOM 580 C C . LYS A 1 72 ? 8.891 -3.813 -10.026 1.00 95.38 72 LYS A C 1
ATOM 582 O O . LYS A 1 72 ? 8.374 -4.411 -9.091 1.00 95.38 72 LYS A O 1
ATOM 587 N N . LEU A 1 73 ? 9.459 -2.612 -9.897 1.00 93.88 73 LEU A N 1
ATOM 588 C CA . LEU A 1 73 ? 9.513 -1.898 -8.617 1.00 93.88 73 LEU A CA 1
ATOM 589 C C . LEU A 1 73 ? 8.110 -1.589 -8.083 1.00 93.88 73 LEU A C 1
ATOM 591 O O . LEU A 1 73 ? 7.827 -1.874 -6.927 1.00 93.88 73 LEU A O 1
ATOM 595 N N . LEU A 1 74 ? 7.207 -1.098 -8.934 1.00 94.06 74 LEU A N 1
ATOM 596 C CA . LEU A 1 74 ? 5.821 -0.813 -8.551 1.00 94.06 74 LEU A CA 1
ATOM 597 C C . LEU A 1 74 ? 5.056 -2.074 -8.126 1.00 94.06 74 LEU A C 1
ATOM 599 O O . LEU A 1 74 ? 4.266 -2.031 -7.183 1.00 94.06 74 LEU A O 1
ATOM 603 N N . VAL A 1 75 ? 5.284 -3.207 -8.796 1.00 94.12 75 VAL A N 1
ATOM 604 C CA . VAL A 1 75 ? 4.687 -4.496 -8.417 1.00 94.12 75 VAL A CA 1
ATOM 605 C C . VAL A 1 75 ? 5.208 -4.957 -7.058 1.00 94.12 75 VAL A C 1
ATOM 607 O O . VAL A 1 75 ? 4.407 -5.378 -6.223 1.00 94.12 75 VAL A O 1
ATOM 610 N N . GLU A 1 76 ? 6.512 -4.846 -6.810 1.00 93.31 76 GLU A N 1
ATOM 611 C CA . GLU A 1 76 ? 7.102 -5.193 -5.515 1.00 93.31 76 GLU A CA 1
ATOM 612 C C . GLU A 1 76 ? 6.627 -4.256 -4.398 1.00 93.31 76 GLU A C 1
ATOM 614 O O . GLU A 1 76 ? 6.188 -4.725 -3.348 1.00 93.31 76 GLU A O 1
ATOM 619 N N . GLU A 1 77 ? 6.578 -2.943 -4.631 1.00 90.69 77 GLU A N 1
ATOM 620 C CA . GLU A 1 77 ? 6.000 -1.999 -3.671 1.00 90.69 77 GLU A CA 1
ATOM 621 C C . GLU A 1 77 ? 4.536 -2.317 -3.370 1.00 90.69 77 GLU A C 1
ATOM 623 O O . GLU A 1 77 ? 4.120 -2.304 -2.209 1.00 90.69 77 GLU A O 1
ATOM 628 N N . ARG A 1 78 ? 3.744 -2.649 -4.395 1.00 89.06 78 ARG A N 1
ATOM 629 C CA . ARG A 1 78 ? 2.346 -3.052 -4.221 1.00 89.06 78 ARG A CA 1
ATOM 630 C C . ARG A 1 78 ? 2.239 -4.335 -3.394 1.00 89.06 78 ARG A C 1
ATOM 632 O O . ARG A 1 78 ? 1.356 -4.417 -2.543 1.00 89.06 78 ARG A O 1
ATOM 639 N N . ARG A 1 79 ? 3.124 -5.317 -3.599 1.00 88.31 79 ARG A N 1
ATOM 640 C CA . ARG A 1 79 ? 3.175 -6.554 -2.796 1.00 88.31 79 ARG A CA 1
ATOM 641 C C . ARG A 1 79 ? 3.502 -6.264 -1.336 1.00 88.31 79 ARG A C 1
ATOM 643 O O . ARG A 1 79 ? 2.777 -6.721 -0.455 1.00 88.31 79 ARG A O 1
ATOM 650 N N . VAL A 1 80 ? 4.535 -5.463 -1.078 1.00 89.00 80 VAL A N 1
ATOM 651 C CA . VAL A 1 80 ? 4.928 -5.077 0.285 1.00 89.00 80 VAL A CA 1
ATOM 652 C C . VAL A 1 80 ? 3.815 -4.289 0.971 1.00 89.00 80 VAL A C 1
ATOM 654 O O . VAL A 1 80 ? 3.494 -4.577 2.123 1.00 89.00 80 VAL A O 1
ATOM 657 N N . ARG A 1 81 ? 3.179 -3.338 0.274 1.00 84.69 81 ARG A N 1
ATOM 658 C CA . ARG A 1 81 ? 2.014 -2.607 0.796 1.00 84.69 81 ARG A CA 1
ATOM 659 C C . ARG A 1 81 ? 0.898 -3.575 1.175 1.00 84.69 81 ARG A C 1
ATOM 661 O O . ARG A 1 81 ? 0.475 -3.554 2.324 1.00 84.69 81 ARG A O 1
ATOM 668 N N . LYS A 1 82 ? 0.493 -4.481 0.276 1.00 84.88 82 LYS A N 1
ATOM 669 C CA . LYS A 1 82 ? -0.528 -5.504 0.570 1.00 84.88 82 LYS A CA 1
ATOM 670 C C . LYS A 1 82 ? -0.179 -6.354 1.795 1.00 84.88 82 LYS A C 1
ATOM 672 O O . LYS A 1 82 ? -1.035 -6.563 2.646 1.00 84.88 82 LYS A O 1
ATOM 677 N N . ALA A 1 83 ? 1.071 -6.801 1.925 1.00 84.62 83 ALA A N 1
ATOM 678 C CA . ALA A 1 83 ? 1.508 -7.587 3.079 1.00 84.62 83 ALA A CA 1
ATOM 679 C C . ALA A 1 83 ? 1.443 -6.790 4.395 1.00 84.62 83 ALA A C 1
ATOM 681 O O . ALA A 1 83 ? 0.954 -7.302 5.403 1.00 84.62 83 ALA A O 1
ATOM 682 N N . LYS A 1 84 ? 1.890 -5.526 4.389 1.00 83.12 84 LYS A N 1
ATOM 683 C CA . LYS A 1 84 ? 1.773 -4.626 5.548 1.00 83.12 84 LYS A CA 1
ATOM 684 C C . LYS A 1 84 ? 0.307 -4.373 5.918 1.00 83.12 84 LYS A C 1
ATOM 686 O O . LYS A 1 84 ? -0.027 -4.399 7.098 1.00 83.12 84 LYS A O 1
ATOM 691 N N . PHE A 1 85 ? -0.573 -4.203 4.933 1.00 80.38 85 PHE A N 1
ATOM 692 C CA . PHE A 1 85 ? -2.009 -4.027 5.168 1.00 80.38 85 PHE A CA 1
ATOM 693 C C . PHE A 1 85 ? -2.684 -5.284 5.719 1.00 80.38 85 PHE A C 1
ATOM 695 O O . PHE A 1 85 ? -3.460 -5.184 6.664 1.00 80.38 85 PHE A O 1
ATOM 702 N N . ALA A 1 86 ? -2.342 -6.473 5.218 1.00 80.88 86 ALA A N 1
ATOM 703 C CA . ALA A 1 86 ? -2.843 -7.730 5.777 1.00 80.88 86 ALA A CA 1
ATOM 704 C C . ALA A 1 86 ? -2.453 -7.892 7.260 1.00 80.88 86 ALA A C 1
ATOM 706 O O . ALA A 1 86 ? -3.261 -8.326 8.089 1.00 80.88 86 ALA A O 1
ATOM 707 N N . GLN A 1 87 ? -1.233 -7.482 7.622 1.00 84.38 87 GLN A N 1
ATOM 708 C CA . GLN A 1 87 ? -0.809 -7.431 9.022 1.00 84.38 87 GLN A CA 1
ATOM 709 C C . GLN A 1 87 ? -1.616 -6.404 9.825 1.00 84.38 87 GLN A C 1
ATOM 711 O O . GLN A 1 87 ? -2.098 -6.744 10.904 1.00 84.38 87 GLN A O 1
ATOM 716 N N . ALA A 1 88 ? -1.828 -5.196 9.294 1.00 80.19 88 ALA A N 1
ATOM 717 C CA . ALA A 1 88 ? -2.652 -4.175 9.941 1.00 80.19 88 ALA A CA 1
ATOM 718 C C . ALA A 1 88 ? -4.080 -4.681 10.210 1.00 80.19 88 ALA A C 1
ATOM 720 O O . ALA A 1 88 ? -4.541 -4.606 11.344 1.00 80.19 88 ALA A O 1
ATOM 721 N N . LYS A 1 89 ? -4.731 -5.320 9.229 1.00 79.50 89 LYS A N 1
ATOM 722 C CA . LYS A 1 89 ? -6.059 -5.947 9.382 1.00 79.50 89 LYS A CA 1
ATOM 723 C C . LYS A 1 89 ? -6.078 -7.003 10.491 1.00 79.50 89 LYS A C 1
ATOM 725 O O . LYS A 1 89 ? -7.006 -7.053 11.297 1.00 79.50 89 LYS A O 1
ATOM 730 N N . THR A 1 90 ? -5.029 -7.822 10.578 1.00 83.38 90 THR A N 1
ATOM 731 C CA . THR A 1 90 ? -4.885 -8.833 11.640 1.00 83.38 90 THR A CA 1
ATOM 732 C C . THR A 1 90 ? -4.747 -8.190 13.022 1.00 83.38 90 THR A C 1
ATOM 734 O O . THR A 1 90 ? -5.331 -8.672 13.996 1.00 83.38 90 THR A O 1
ATOM 737 N N . ILE A 1 91 ? -3.987 -7.095 13.116 1.00 83.75 91 ILE A N 1
ATOM 738 C CA . ILE A 1 91 ? -3.823 -6.321 14.350 1.00 83.75 91 ILE A CA 1
ATOM 739 C C . ILE A 1 91 ? -5.159 -5.696 14.755 1.00 83.75 91 ILE A C 1
ATOM 741 O O . ILE A 1 91 ? -5.573 -5.894 15.895 1.00 83.75 91 ILE A O 1
ATOM 745 N N . SER A 1 92 ? -5.875 -5.050 13.831 1.00 79.00 92 SER A N 1
ATOM 746 C CA . SER A 1 92 ? -7.205 -4.485 14.085 1.00 79.00 92 SER A CA 1
ATOM 747 C C . SER A 1 92 ? -8.175 -5.549 14.602 1.00 79.00 92 SER A C 1
ATOM 749 O O . SER A 1 92 ? -8.777 -5.362 15.656 1.00 79.00 92 SER A O 1
ATOM 751 N N . LYS A 1 93 ? -8.231 -6.731 13.965 1.00 79.19 93 LYS A N 1
ATOM 752 C CA . LYS A 1 93 ? -9.068 -7.861 14.417 1.00 79.19 93 LYS A CA 1
ATOM 753 C C . LYS A 1 93 ? -8.728 -8.298 15.849 1.00 79.19 93 LYS A C 1
ATOM 755 O O . LYS A 1 93 ? -9.613 -8.623 16.641 1.00 79.19 93 LYS A O 1
ATOM 760 N N . ARG A 1 94 ? -7.438 -8.309 16.203 1.00 83.00 94 ARG A N 1
ATOM 761 C CA . ARG A 1 94 ? -6.969 -8.645 17.556 1.00 83.00 94 ARG A CA 1
ATOM 762 C C . ARG A 1 94 ? -7.341 -7.568 18.577 1.00 83.00 94 ARG A C 1
ATOM 764 O O . ARG A 1 94 ? -7.684 -7.924 19.702 1.00 83.00 94 ARG A O 1
ATOM 771 N N . ILE A 1 95 ? -7.269 -6.292 18.198 1.00 82.19 95 ILE A N 1
ATOM 772 C CA . ILE A 1 95 ? -7.677 -5.167 19.045 1.00 82.19 95 ILE A CA 1
ATOM 773 C C . ILE A 1 95 ? -9.173 -5.261 19.331 1.00 82.19 95 ILE A C 1
ATOM 775 O O . ILE A 1 95 ? -9.534 -5.309 20.501 1.00 82.19 95 ILE A O 1
ATOM 779 N N . SER A 1 96 ? -10.021 -5.412 18.308 1.00 78.06 96 SER A N 1
ATOM 780 C CA . SER A 1 96 ? -11.473 -5.550 18.489 1.00 78.06 96 SER A CA 1
ATOM 781 C C . SER A 1 96 ? -11.820 -6.693 19.447 1.00 78.06 96 SER A C 1
ATOM 783 O O . SER A 1 96 ? -12.530 -6.485 20.425 1.00 78.06 96 SER A O 1
ATOM 785 N N . ARG A 1 97 ? -11.225 -7.881 19.264 1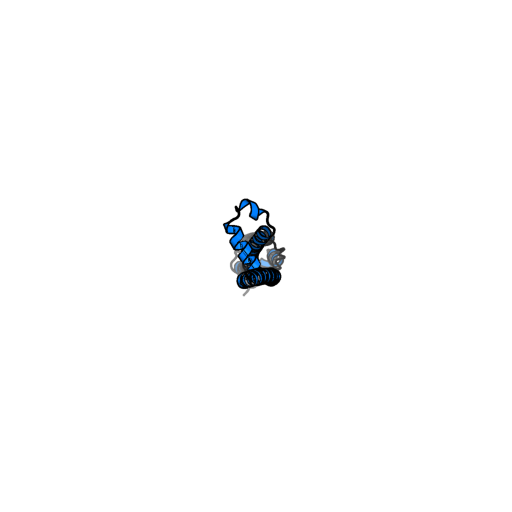.00 80.12 97 ARG A N 1
ATOM 786 C CA . ARG A 1 97 ? -11.428 -9.017 20.186 1.00 80.12 97 ARG A CA 1
ATOM 787 C C . ARG A 1 97 ? -10.974 -8.729 21.614 1.00 80.12 97 ARG A C 1
ATOM 789 O O . ARG A 1 97 ? -11.596 -9.198 22.564 1.00 80.12 97 ARG A O 1
ATOM 796 N N . ARG A 1 98 ? -9.869 -7.997 21.781 1.00 81.94 98 ARG A N 1
ATOM 797 C CA . ARG A 1 98 ? -9.380 -7.603 23.107 1.00 81.94 98 ARG A CA 1
ATOM 798 C C . ARG A 1 98 ? -10.347 -6.628 23.771 1.00 81.94 98 ARG A C 1
ATOM 800 O O . ARG A 1 98 ? -10.615 -6.810 24.949 1.00 81.94 98 ARG A O 1
ATOM 807 N N . VAL A 1 99 ? -10.883 -5.660 23.029 1.00 78.38 99 VAL A N 1
ATOM 808 C CA . VAL A 1 99 ? -11.880 -4.703 23.532 1.00 78.38 99 VAL A CA 1
ATOM 809 C C . VAL A 1 99 ? -13.126 -5.440 24.019 1.00 78.38 99 VAL A C 1
ATOM 811 O O . VAL A 1 99 ? -13.485 -5.282 25.180 1.00 78.38 99 VAL A O 1
ATOM 814 N N . VAL A 1 100 ? -13.699 -6.336 23.204 1.00 73.56 100 VAL A N 1
ATOM 815 C CA . VAL A 1 100 ? -14.852 -7.172 23.604 1.00 73.56 100 VAL A CA 1
ATOM 816 C C . VAL A 1 100 ? -14.562 -7.936 24.896 1.00 73.56 100 VAL A C 1
ATOM 818 O O . VAL A 1 100 ? -15.356 -7.920 25.836 1.00 73.56 100 VAL A O 1
ATOM 821 N N . LYS A 1 101 ? -13.389 -8.577 24.976 1.00 78.88 101 LYS A N 1
ATOM 822 C CA . LYS A 1 101 ? -12.991 -9.338 26.164 1.00 78.88 101 LYS A CA 1
ATOM 823 C C . LYS A 1 101 ? -12.844 -8.446 27.401 1.00 78.88 101 LYS A C 1
ATOM 825 O O . LYS A 1 101 ? -13.302 -8.834 28.470 1.00 78.88 101 LYS A O 1
ATOM 830 N N . THR A 1 102 ? -12.201 -7.285 27.277 1.00 74.12 102 THR A N 1
ATOM 831 C CA . THR A 1 102 ? -11.981 -6.364 28.402 1.00 74.12 102 THR A CA 1
ATOM 832 C C . THR A 1 102 ? -13.292 -5.770 28.907 1.00 74.12 102 THR A C 1
ATOM 834 O O . THR A 1 102 ? -13.501 -5.753 30.116 1.00 74.12 102 THR A O 1
ATOM 837 N N . VAL A 1 103 ? -14.193 -5.353 28.011 1.00 69.94 103 VAL A N 1
ATOM 838 C CA . VAL A 1 103 ? -15.521 -4.837 28.386 1.00 69.94 103 VAL A CA 1
ATOM 839 C C . VAL A 1 103 ? -16.304 -5.904 29.158 1.00 69.94 103 VAL A C 1
ATOM 841 O O . VAL A 1 103 ? -16.770 -5.641 30.265 1.00 69.94 103 VAL A O 1
ATOM 844 N N . GLY A 1 104 ? -16.352 -7.142 28.651 1.00 67.75 104 GLY A N 1
ATOM 845 C CA . GLY A 1 104 ? -17.044 -8.238 29.337 1.00 67.75 104 GLY A CA 1
ATOM 846 C C . GLY A 1 104 ? -16.453 -8.589 30.710 1.00 67.75 104 GLY A C 1
ATOM 847 O O . GLY A 1 104 ? -17.194 -8.811 31.669 1.00 67.75 104 GLY A O 1
ATOM 848 N N . VAL A 1 105 ? -15.121 -8.612 30.835 1.00 63.97 105 VAL A N 1
ATOM 849 C CA . VAL A 1 105 ? -14.443 -8.918 32.108 1.00 63.97 105 VAL A CA 1
ATOM 850 C C . VAL A 1 105 ? -14.640 -7.795 33.132 1.00 63.97 105 VAL A C 1
ATOM 852 O O . VAL A 1 105 ? -14.993 -8.090 34.276 1.00 63.97 105 VAL A O 1
ATOM 855 N N . ASN A 1 106 ? -14.501 -6.523 32.740 1.00 60.47 106 ASN A N 1
ATOM 856 C CA . ASN A 1 106 ? -14.714 -5.388 33.643 1.00 60.47 106 ASN A CA 1
ATOM 857 C C . ASN A 1 106 ? -16.139 -5.377 34.202 1.00 60.47 106 ASN A C 1
ATOM 859 O O . ASN A 1 106 ? -16.314 -5.269 35.413 1.00 60.47 106 ASN A O 1
ATOM 863 N N . MET A 1 107 ? -17.154 -5.589 33.361 1.00 62.19 107 MET A N 1
ATOM 864 C CA . MET A 1 107 ? -18.545 -5.656 33.821 1.00 62.19 107 MET A CA 1
ATOM 865 C C . MET A 1 107 ? -18.761 -6.738 34.885 1.00 62.19 107 MET A C 1
ATOM 867 O O . MET A 1 107 ? -19.501 -6.517 35.837 1.00 62.19 107 MET A O 1
ATOM 871 N N . SER A 1 108 ? -18.109 -7.897 34.761 1.00 61.56 108 SER A N 1
ATOM 872 C CA . SER A 1 108 ? -18.251 -8.978 35.744 1.00 61.56 108 SER A CA 1
ATOM 873 C C . SER A 1 108 ? -17.604 -8.661 37.097 1.00 61.56 108 SER A C 1
ATOM 875 O O . SER A 1 108 ? -18.176 -8.994 38.131 1.00 61.56 108 SER A O 1
ATOM 877 N N . SER A 1 109 ? -16.455 -7.978 37.097 1.00 61.41 109 SER A N 1
ATOM 878 C CA . SER A 1 109 ? -15.702 -7.662 38.317 1.00 61.41 109 SER A CA 1
ATOM 879 C C . SER A 1 109 ? -16.313 -6.485 39.077 1.00 61.41 109 SER A C 1
ATOM 881 O O . SER A 1 109 ? -16.368 -6.483 40.301 1.00 61.41 109 SER A O 1
ATOM 883 N N . ILE A 1 110 ? -16.845 -5.506 38.345 1.00 58.12 110 ILE A N 1
ATOM 884 C CA . ILE A 1 110 ? -17.450 -4.302 38.913 1.00 58.12 110 ILE A CA 1
ATOM 885 C C . ILE A 1 110 ? -18.756 -4.614 39.679 1.00 58.12 110 ILE A C 1
ATOM 887 O O . ILE A 1 110 ? -19.097 -3.942 40.657 1.00 58.12 110 ILE A O 1
ATOM 891 N N . ILE A 1 111 ? -19.481 -5.662 39.279 1.00 60.06 111 ILE A N 1
ATOM 892 C CA . ILE A 1 111 ? -20.685 -6.133 39.984 1.00 60.06 111 ILE A CA 1
ATOM 893 C C . ILE A 1 111 ? -20.334 -6.690 41.380 1.00 60.06 111 ILE A C 1
ATOM 895 O O . ILE A 1 111 ? -21.177 -6.648 42.269 1.00 60.06 111 ILE A O 1
ATOM 899 N N . GLY A 1 112 ? -19.096 -7.149 41.603 1.00 62.47 112 GLY A N 1
ATOM 900 C CA . GLY A 1 112 ? -18.645 -7.687 42.893 1.00 62.47 112 GLY A CA 1
ATOM 901 C C . GLY A 1 112 ? -18.267 -6.638 43.948 1.00 62.47 112 GLY A C 1
ATOM 902 O O . GLY A 1 112 ? -18.286 -6.954 45.132 1.00 62.47 112 GLY A O 1
ATOM 903 N N . GLU A 1 113 ? -17.954 -5.398 43.551 1.00 60.47 113 GLU A N 1
ATOM 904 C CA . GLU A 1 113 ? -17.394 -4.369 44.455 1.00 60.47 113 GLU A CA 1
ATOM 905 C C . GLU A 1 113 ? -18.247 -3.089 44.571 1.00 60.47 113 GLU A C 1
ATOM 907 O O . GLU A 1 113 ? -17.885 -2.150 45.282 1.00 60.47 113 GLU A O 1
ATOM 912 N N . SER A 1 114 ? -19.383 -3.002 43.875 1.00 60.94 114 SER A N 1
ATOM 913 C CA . SER A 1 114 ? -20.142 -1.751 43.774 1.00 60.94 114 SER A CA 1
ATOM 914 C C . SER A 1 114 ? -21.081 -1.490 44.957 1.00 60.94 114 SER A C 1
ATOM 916 O O . SER A 1 114 ? -21.877 -2.334 45.365 1.00 60.94 114 SER A O 1
ATOM 918 N N . ILE A 1 115 ? -21.043 -0.252 45.469 1.00 60.88 115 ILE A N 1
ATOM 919 C CA . ILE A 1 115 ? -22.011 0.255 46.450 1.00 60.88 115 ILE A CA 1
ATOM 920 C C . ILE A 1 115 ? -23.413 0.193 45.819 1.00 60.88 115 ILE A C 1
ATOM 922 O O . ILE A 1 115 ? -23.611 0.746 44.725 1.00 60.88 115 ILE A O 1
ATOM 926 N N . PRO A 1 116 ? -24.394 -0.450 46.480 1.00 63.12 116 PRO A N 1
ATOM 927 C CA . PRO A 1 116 ? -25.702 -0.678 45.892 1.00 63.12 116 PRO A CA 1
ATOM 928 C C . PRO A 1 116 ? -26.375 0.652 45.519 1.00 63.12 116 PRO A C 1
ATOM 930 O O . PRO A 1 116 ? -26.307 1.642 46.247 1.00 63.12 116 PRO A O 1
ATOM 933 N N . TYR A 1 117 ? -27.034 0.657 44.358 1.00 64.12 117 TYR A N 1
ATOM 934 C CA . TYR A 1 117 ? -27.786 1.768 43.752 1.00 64.12 117 TYR A CA 1
ATOM 935 C C . TYR A 1 117 ? -26.959 2.878 43.087 1.00 64.12 117 TYR A C 1
ATOM 937 O O . TYR A 1 117 ? -27.080 3.044 41.873 1.00 64.12 117 TYR A O 1
ATOM 945 N N . ILE A 1 118 ? -26.126 3.624 43.822 1.00 69.56 118 ILE A N 1
ATOM 946 C CA . ILE A 1 118 ? -25.378 4.756 43.231 1.00 69.56 118 ILE A CA 1
ATOM 947 C C . ILE A 1 118 ? -24.263 4.244 42.313 1.00 69.56 118 ILE A C 1
ATOM 949 O O . ILE A 1 118 ? -24.114 4.733 41.193 1.00 69.56 118 ILE A O 1
ATOM 953 N N . GLY A 1 119 ? -23.529 3.214 42.749 1.00 70.31 119 GLY A N 1
ATOM 954 C CA . GLY A 1 119 ? -22.467 2.611 41.946 1.00 70.31 119 GLY A CA 1
ATOM 955 C C . GLY A 1 119 ? -23.009 2.029 40.642 1.00 70.31 119 GLY A C 1
ATOM 956 O O . GLY A 1 119 ? -22.469 2.305 39.576 1.00 70.31 119 GLY A O 1
ATOM 957 N N . ILE A 1 120 ? -24.129 1.303 40.710 1.00 74.38 120 ILE A N 1
ATOM 958 C CA . ILE A 1 120 ? -24.737 0.633 39.549 1.00 74.38 120 ILE A CA 1
ATOM 959 C C . ILE A 1 120 ? -25.058 1.638 38.432 1.00 74.38 120 ILE A C 1
ATOM 961 O O . ILE A 1 120 ? -24.713 1.396 37.279 1.00 74.38 120 ILE A O 1
ATOM 965 N N . GLY A 1 121 ? -25.671 2.780 38.763 1.00 77.50 121 GLY A N 1
ATOM 966 C CA . GLY A 1 121 ? -26.013 3.801 37.767 1.00 77.50 121 GLY A CA 1
ATOM 967 C C . GLY A 1 121 ? -24.785 4.399 37.074 1.00 77.50 121 GLY A C 1
ATOM 968 O O . GLY A 1 121 ? -24.766 4.535 35.849 1.00 77.50 121 GLY A O 1
ATOM 969 N N . VAL A 1 122 ? -23.734 4.702 37.843 1.00 80.94 122 VAL A N 1
ATOM 970 C CA . VAL A 1 122 ? -22.472 5.239 37.305 1.00 80.94 122 VAL A CA 1
ATOM 971 C C . VAL A 1 122 ? -21.784 4.210 36.409 1.00 80.94 122 VAL A C 1
ATOM 973 O O . VAL A 1 122 ? -21.373 4.536 35.301 1.00 80.94 122 VAL A O 1
ATOM 976 N N . ILE A 1 123 ? -21.719 2.956 36.848 1.00 76.56 123 ILE A N 1
ATOM 977 C CA . ILE A 1 123 ? -21.057 1.865 36.127 1.00 76.56 123 ILE A CA 1
ATOM 978 C C . ILE A 1 123 ? -21.738 1.584 34.793 1.00 76.56 123 ILE A C 1
ATOM 980 O O . ILE A 1 123 ? -21.057 1.453 33.778 1.00 76.56 123 ILE A O 1
ATOM 984 N N . LEU A 1 124 ? -23.071 1.511 34.775 1.00 79.81 124 LEU A N 1
ATOM 985 C CA . LEU A 1 124 ? -23.821 1.296 33.538 1.00 79.81 124 LEU A CA 1
ATOM 986 C C . LEU A 1 124 ? -23.627 2.457 32.560 1.00 79.81 124 LEU A C 1
ATOM 988 O O . LEU A 1 124 ? -23.469 2.220 31.367 1.00 79.81 124 LEU A O 1
ATOM 992 N N . SER A 1 125 ? -23.574 3.691 33.068 1.00 82.00 125 SER A N 1
ATOM 993 C CA . SER A 1 125 ? -23.328 4.884 32.250 1.00 82.00 125 SER A CA 1
ATOM 994 C C . SER A 1 125 ? -21.924 4.874 31.638 1.00 82.00 125 SER A C 1
ATOM 996 O O . SER A 1 125 ? -21.778 5.098 30.441 1.00 82.00 125 SER A O 1
ATOM 998 N N . VAL A 1 126 ? -20.894 4.561 32.432 1.00 83.44 126 VAL A N 1
ATOM 999 C CA . VAL A 1 126 ? -19.508 4.447 31.945 1.00 83.44 126 VAL A CA 1
ATOM 1000 C C . VAL A 1 126 ? -19.375 3.299 30.946 1.00 83.44 126 VAL A C 1
ATOM 1002 O O . VAL A 1 126 ? -18.805 3.485 29.881 1.00 83.44 126 VAL A O 1
ATOM 1005 N N . THR A 1 127 ? -19.979 2.145 31.231 1.00 80.62 127 THR A N 1
ATOM 1006 C CA . THR A 1 127 ? -19.958 0.984 30.326 1.00 80.62 127 THR A CA 1
ATOM 1007 C C . THR A 1 127 ? -20.648 1.295 28.995 1.00 80.62 127 THR A C 1
ATOM 1009 O O . THR A 1 127 ? -20.175 0.873 27.943 1.00 80.62 127 THR A O 1
ATOM 1012 N N . ALA A 1 128 ? -21.751 2.050 29.021 1.00 84.06 128 ALA A N 1
ATOM 1013 C CA . ALA A 1 128 ? -22.424 2.502 27.808 1.00 84.06 128 ALA A CA 1
ATOM 1014 C C . ALA A 1 128 ? -21.514 3.394 26.955 1.00 84.06 128 ALA A C 1
ATOM 1016 O O . ALA A 1 128 ? -21.422 3.192 25.743 1.00 84.06 128 ALA A O 1
ATOM 1017 N N . SER A 1 129 ? -20.809 4.331 27.594 1.00 84.94 129 SER A N 1
ATOM 1018 C CA . SER A 1 129 ? -19.822 5.180 26.924 1.00 84.94 129 SER A CA 1
ATOM 1019 C C . SER A 1 129 ? -18.646 4.370 26.372 1.00 84.94 129 SER A C 1
ATOM 1021 O O . SER A 1 129 ? -18.288 4.552 25.215 1.00 84.94 129 SER A O 1
ATOM 1023 N N . ASP A 1 130 ? -18.107 3.413 27.132 1.00 83.94 130 ASP A N 1
ATOM 1024 C CA . ASP A 1 130 ? -16.995 2.557 26.695 1.00 83.94 130 ASP A CA 1
ATOM 1025 C C . ASP A 1 130 ? -17.364 1.718 25.459 1.00 83.94 130 ASP A C 1
ATOM 1027 O O . ASP A 1 130 ? -16.561 1.565 24.534 1.00 83.94 130 ASP A O 1
ATOM 1031 N N . ILE A 1 131 ? -18.588 1.179 25.415 1.00 83.19 131 ILE A N 1
ATOM 1032 C CA . ILE A 1 131 ? -19.096 0.439 24.250 1.00 83.19 131 ILE A CA 1
ATOM 1033 C C . ILE A 1 131 ? -19.251 1.376 23.050 1.00 83.19 131 ILE A C 1
ATOM 1035 O O . ILE A 1 131 ? -18.860 1.013 21.937 1.00 83.19 131 ILE A O 1
ATOM 1039 N N . TYR A 1 132 ? -19.791 2.578 23.263 1.00 86.00 132 TYR A N 1
ATOM 1040 C CA . TYR A 1 132 ? -19.955 3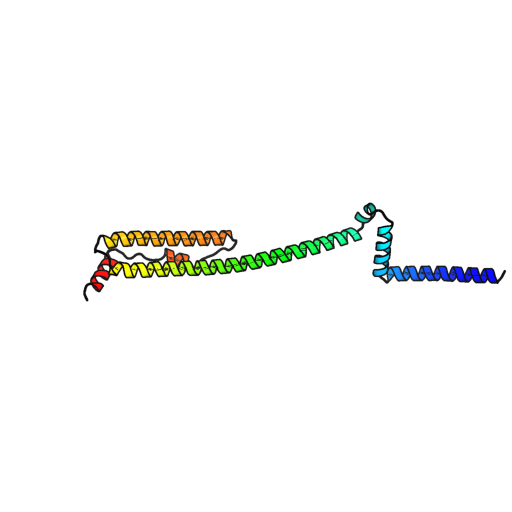.575 22.208 1.00 86.00 132 TYR A CA 1
ATOM 1041 C C . TYR A 1 132 ? -18.606 4.000 21.612 1.00 86.00 132 TYR A C 1
ATOM 1043 O O . TYR A 1 132 ? -18.417 3.916 20.397 1.00 86.00 132 TYR A O 1
ATOM 1051 N N . ASP A 1 133 ? -17.645 4.376 22.453 1.00 86.12 133 ASP A N 1
ATOM 1052 C CA . ASP A 1 133 ? -16.310 4.801 22.028 1.00 86.12 133 ASP A CA 1
ATOM 1053 C C . ASP A 1 133 ? -15.534 3.648 21.373 1.00 86.12 133 ASP A C 1
ATOM 1055 O O . ASP A 1 133 ? -14.845 3.830 20.361 1.00 86.12 133 ASP A O 1
ATOM 1059 N N . GLY A 1 134 ? -15.697 2.426 21.888 1.00 84.19 134 GLY A N 1
ATOM 1060 C CA . GLY A 1 134 ? -15.163 1.215 21.272 1.00 84.19 134 GLY A CA 1
ATOM 1061 C C . GLY A 1 134 ? -15.733 0.971 19.871 1.00 84.19 134 GLY A C 1
ATOM 1062 O O . GLY A 1 134 ? -14.980 0.654 18.947 1.00 84.19 134 GLY A O 1
ATOM 1063 N N . CYS A 1 135 ? -17.041 1.167 19.692 1.00 84.50 135 CYS A N 1
ATOM 1064 C CA . CYS A 1 135 ? -17.713 1.046 18.399 1.00 84.50 135 CYS A CA 1
ATOM 1065 C C . CYS A 1 135 ? -17.217 2.113 17.404 1.00 84.50 135 CYS A C 1
ATOM 1067 O O . CYS A 1 135 ? -16.842 1.774 16.279 1.00 84.50 135 CYS A O 1
ATOM 1069 N N . GLN A 1 136 ? -17.107 3.378 17.830 1.00 87.00 136 GLN A N 1
ATOM 1070 C CA . GLN A 1 136 ? -16.557 4.459 16.997 1.00 87.00 136 GLN A CA 1
ATOM 1071 C C . GLN A 1 136 ? -15.110 4.177 16.574 1.00 87.00 136 GLN A C 1
ATOM 1073 O O . GLN A 1 136 ? -14.775 4.290 15.399 1.00 87.00 136 GLN A O 1
ATOM 1078 N N . THR A 1 137 ? -14.270 3.691 17.491 1.00 85.69 137 THR A N 1
ATOM 1079 C CA . THR A 1 137 ? -12.870 3.345 17.188 1.00 85.69 137 THR A CA 1
ATOM 1080 C C . THR A 1 137 ? -12.758 2.257 16.113 1.00 85.69 137 THR A C 1
ATOM 1082 O O . THR A 1 137 ? -11.885 2.310 15.238 1.00 85.69 137 THR A O 1
ATOM 1085 N N . ILE A 1 138 ? -13.628 1.243 16.158 1.00 82.81 138 ILE A N 1
ATOM 1086 C CA . ILE A 1 138 ? -13.648 0.172 15.151 1.00 82.81 138 ILE A CA 1
ATOM 1087 C C . ILE A 1 138 ? -14.122 0.709 13.805 1.00 82.81 138 ILE A C 1
ATOM 1089 O O . ILE A 1 138 ? -13.506 0.390 12.787 1.00 82.81 138 ILE A O 1
ATOM 1093 N N . LYS A 1 139 ? -15.153 1.556 13.804 1.00 84.19 139 LYS A N 1
ATOM 1094 C CA . LYS A 1 139 ? -15.659 2.212 12.600 1.00 84.19 139 LYS A CA 1
ATOM 1095 C C . LYS A 1 139 ? -14.595 3.088 11.938 1.00 84.19 139 LYS A C 1
ATOM 1097 O O . LYS A 1 139 ? -14.366 2.954 10.738 1.00 84.19 139 LYS A O 1
ATOM 1102 N N . ASP A 1 140 ? -13.870 3.889 12.714 1.00 85.25 140 ASP A N 1
ATOM 1103 C CA . ASP A 1 140 ? -12.756 4.708 12.222 1.00 85.25 140 ASP A CA 1
ATOM 1104 C C . ASP A 1 140 ? -11.632 3.837 11.654 1.00 85.25 140 ASP A C 1
ATOM 1106 O O . ASP A 1 140 ? -11.089 4.106 10.581 1.00 85.25 140 ASP A O 1
ATOM 1110 N N . THR A 1 141 ? -11.315 2.732 12.331 1.00 82.12 141 THR A N 1
ATOM 1111 C CA . THR A 1 141 ? -10.333 1.759 11.839 1.00 82.12 141 THR A CA 1
ATOM 1112 C C . THR A 1 141 ? -10.790 1.114 10.527 1.00 82.12 141 THR A C 1
ATOM 1114 O O . THR A 1 141 ? -9.973 0.902 9.628 1.00 82.12 141 THR A O 1
ATOM 1117 N N . ASN A 1 142 ? -12.085 0.824 10.383 1.00 77.75 142 ASN A N 1
ATOM 1118 C CA . ASN A 1 142 ? -12.653 0.274 9.157 1.00 77.75 142 ASN A CA 1
ATOM 1119 C C . ASN A 1 142 ? -12.622 1.296 8.008 1.00 77.75 142 ASN A C 1
ATOM 1121 O O . ASN A 1 142 ? -12.218 0.987 6.883 1.00 77.75 142 ASN A O 1
ATOM 1125 N N . GLN A 1 143 ? -12.954 2.552 8.306 1.00 81.62 143 GLN A N 1
ATOM 1126 C CA . GLN A 1 143 ? -12.871 3.651 7.354 1.00 81.62 143 GLN A CA 1
ATOM 1127 C C . GLN A 1 143 ? -11.424 3.886 6.895 1.00 81.62 143 GLN A C 1
ATOM 1129 O O . GLN A 1 143 ? -11.184 4.055 5.699 1.00 81.62 143 GLN A O 1
ATOM 1134 N N . LEU A 1 144 ? -10.444 3.805 7.802 1.00 81.75 144 LEU A N 1
ATOM 1135 C CA . LEU A 1 144 ? -9.021 3.849 7.453 1.00 81.75 144 LEU A CA 1
ATOM 1136 C C . LEU A 1 144 ? -8.651 2.729 6.476 1.00 81.75 144 LEU A C 1
ATOM 1138 O O . LEU A 1 144 ? -8.024 2.997 5.455 1.00 81.75 144 LEU A O 1
ATOM 1142 N N . LEU A 1 145 ? -9.060 1.488 6.746 1.00 75.00 145 LEU A N 1
ATOM 1143 C CA . LEU A 1 145 ? -8.785 0.352 5.860 1.00 75.00 145 LEU A CA 1
ATOM 1144 C C . LEU A 1 145 ? -9.446 0.515 4.478 1.00 75.00 145 LEU A C 1
ATOM 1146 O O . LEU A 1 145 ? -8.828 0.183 3.466 1.00 75.00 145 LEU A O 1
ATOM 1150 N N . THR A 1 146 ? -10.645 1.100 4.432 1.00 76.50 146 THR A N 1
ATOM 1151 C CA . THR A 1 146 ? -11.362 1.421 3.186 1.00 76.50 146 THR A CA 1
ATOM 1152 C C . THR A 1 146 ? -10.624 2.470 2.353 1.00 76.50 146 THR A C 1
ATOM 1154 O O . THR A 1 146 ? -10.444 2.290 1.148 1.00 76.50 146 THR A O 1
ATOM 1157 N N . LEU A 1 147 ? -10.094 3.524 2.986 1.00 78.56 147 LEU A N 1
ATOM 1158 C CA . LEU A 1 147 ? -9.270 4.540 2.314 1.00 78.56 147 LEU A CA 1
ATOM 1159 C C . LEU A 1 147 ? -7.984 3.959 1.701 1.00 78.56 147 LEU A C 1
ATOM 1161 O O . LEU A 1 147 ? -7.441 4.524 0.751 1.00 78.56 147 LEU A O 1
ATOM 1165 N N . PHE A 1 148 ? -7.509 2.814 2.197 1.00 74.50 148 PHE A N 1
ATOM 1166 C CA . PHE A 1 148 ? -6.363 2.096 1.638 1.00 74.50 148 PHE A CA 1
ATOM 1167 C C . PHE A 1 148 ? -6.714 1.125 0.494 1.00 74.50 148 PHE A C 1
ATOM 1169 O O . PHE A 1 148 ? -5.824 0.433 -0.008 1.00 74.50 148 PHE A O 1
ATOM 1176 N N . GLY A 1 149 ? -7.961 1.143 0.009 1.00 65.50 149 GLY A N 1
ATOM 1177 C CA . GLY A 1 149 ? -8.373 0.481 -1.232 1.00 65.50 149 GLY A CA 1
ATOM 1178 C C . GLY A 1 149 ? -8.910 -0.938 -1.063 1.00 65.50 149 GLY A C 1
ATOM 1179 O O . GLY A 1 149 ? -8.836 -1.719 -2.011 1.00 65.50 149 GLY A O 1
ATOM 1180 N N . GLU A 1 150 ? -9.432 -1.281 0.115 1.00 62.34 150 GLU A N 1
ATOM 1181 C CA . GLU A 1 150 ? -10.122 -2.550 0.346 1.00 62.34 150 GLU A CA 1
ATOM 1182 C C . GLU A 1 150 ? -11.455 -2.308 1.060 1.00 62.34 150 GLU A C 1
ATOM 1184 O O . GLU A 1 150 ? -11.484 -1.743 2.151 1.00 62.34 150 GLU A O 1
ATOM 1189 N N . GLU A 1 151 ? -12.558 -2.739 0.450 1.00 57.62 151 GLU A N 1
ATOM 1190 C CA . GLU A 1 151 ? -13.868 -2.794 1.100 1.00 57.62 151 GLU A CA 1
ATOM 1191 C C . GLU A 1 151 ? -13.792 -3.859 2.200 1.00 57.62 151 GLU A C 1
ATOM 1193 O O . GLU A 1 151 ? -13.606 -5.045 1.924 1.00 57.62 151 GLU A O 1
ATOM 1198 N N . ASN A 1 152 ? -13.832 -3.437 3.463 1.00 59.09 152 ASN A N 1
ATOM 1199 C CA . ASN A 1 152 ? -13.743 -4.349 4.593 1.00 59.09 152 ASN A CA 1
ATOM 1200 C C . ASN A 1 152 ? -15.086 -4.408 5.323 1.00 59.09 152 ASN A C 1
ATOM 1202 O O . ASN A 1 152 ? -15.498 -3.464 5.989 1.00 59.09 152 ASN A O 1
ATOM 1206 N N . GLU A 1 153 ? -15.729 -5.570 5.269 1.00 54.28 153 GLU A N 1
ATOM 1207 C CA . GLU A 1 153 ? -16.645 -6.002 6.320 1.00 54.28 153 GLU A CA 1
ATOM 1208 C C . GLU A 1 153 ? -15.784 -6.599 7.438 1.00 54.28 153 GLU A C 1
ATOM 1210 O O . GLU A 1 153 ? -15.284 -7.726 7.345 1.00 54.28 153 GLU A O 1
ATOM 1215 N N . ILE A 1 154 ? -15.518 -5.827 8.494 1.00 62.28 154 ILE A N 1
ATOM 1216 C CA . ILE A 1 154 ? -14.953 -6.419 9.705 1.00 62.28 154 ILE A CA 1
ATOM 1217 C C . ILE A 1 154 ? -16.098 -7.149 10.407 1.00 62.28 154 ILE A C 1
ATOM 1219 O O . ILE A 1 154 ? -16.924 -6.535 11.067 1.00 62.28 154 ILE A O 1
ATOM 1223 N N . GLU A 1 155 ? -16.096 -8.478 10.296 1.00 60.66 155 GLU A N 1
ATOM 1224 C CA . GLU A 1 155 ? -17.049 -9.425 10.909 1.00 60.66 155 GLU A CA 1
ATOM 1225 C C . GLU A 1 155 ? -17.396 -9.123 12.386 1.00 60.66 155 GLU A C 1
ATOM 1227 O O . GLU A 1 155 ? -18.488 -9.430 12.849 1.00 60.66 155 GLU A O 1
ATOM 1232 N N . HIS A 1 156 ? -16.484 -8.476 13.122 1.00 64.00 156 HIS A N 1
ATOM 1233 C CA . HIS A 1 156 ? -16.619 -8.187 14.552 1.00 64.00 156 HIS A CA 1
ATOM 1234 C C . HIS A 1 156 ? -17.075 -6.756 14.895 1.00 64.00 156 HIS A C 1
ATOM 1236 O O . HIS A 1 156 ? -17.162 -6.438 16.077 1.00 64.00 156 HIS A O 1
ATOM 1242 N N . GLU A 1 157 ? -17.363 -5.882 13.922 1.00 70.69 157 GLU A N 1
ATOM 1243 C CA . GLU A 1 157 ? -17.975 -4.568 14.210 1.00 70.69 157 GLU A CA 1
ATOM 1244 C C . GLU A 1 157 ? -19.322 -4.762 14.925 1.00 70.69 157 GLU A C 1
ATOM 1246 O O . GLU A 1 157 ? -19.547 -4.227 16.011 1.00 70.69 157 GLU A O 1
ATOM 1251 N N . ASN A 1 158 ? -20.148 -5.665 14.392 1.00 70.19 158 ASN A N 1
ATOM 1252 C CA . ASN A 1 158 ? -21.435 -6.037 14.976 1.00 70.19 158 ASN A CA 1
ATOM 1253 C C . ASN A 1 158 ? -21.309 -6.742 16.338 1.00 70.19 158 ASN A C 1
ATOM 1255 O O . ASN A 1 158 ? -22.209 -6.618 17.159 1.00 70.19 158 ASN A O 1
ATOM 1259 N N . GLU A 1 159 ? -20.212 -7.457 16.614 1.00 70.00 159 GLU A N 1
ATOM 1260 C CA . GLU A 1 159 ? -19.993 -8.084 17.931 1.00 70.00 159 GLU A CA 1
ATOM 1261 C C . GLU A 1 159 ? -19.706 -7.053 19.026 1.00 70.00 159 GLU A C 1
ATOM 1263 O O . GLU A 1 159 ? -20.113 -7.248 20.168 1.00 70.00 159 GLU A O 1
ATOM 1268 N N . VAL A 1 160 ? -19.010 -5.959 18.700 1.00 73.81 160 VAL A N 1
ATOM 1269 C CA . VAL A 1 160 ? -18.684 -4.915 19.684 1.00 73.81 160 VAL A CA 1
ATOM 1270 C C . VAL A 1 160 ? -19.879 -3.999 19.894 1.00 73.81 160 VAL A C 1
ATOM 1272 O O . VAL A 1 160 ? -20.299 -3.772 21.025 1.00 73.81 160 VAL A O 1
ATOM 1275 N N . CYS A 1 161 ? -20.460 -3.517 18.796 1.00 80.00 161 CYS A N 1
ATOM 1276 C CA . CYS A 1 161 ? -21.605 -2.616 18.829 1.00 80.00 161 CYS A CA 1
ATOM 1277 C C . CYS A 1 161 ? -22.914 -3.341 19.215 1.00 80.00 161 CYS A C 1
ATOM 1279 O O . CYS A 1 161 ? -23.893 -2.690 19.566 1.00 80.00 161 CYS A O 1
ATOM 1281 N N . GLY A 1 162 ? -22.936 -4.680 19.168 1.00 72.69 162 GLY A N 1
ATOM 1282 C CA . GLY A 1 162 ? -24.055 -5.536 19.576 1.00 72.69 162 GLY A CA 1
ATOM 1283 C C . GLY A 1 162 ? -23.991 -6.037 21.022 1.00 72.69 162 GLY A C 1
ATOM 1284 O O . GLY A 1 162 ? -24.805 -6.878 21.403 1.00 72.69 162 GLY A O 1
ATOM 1285 N N . MET A 1 163 ? -23.042 -5.561 21.837 1.00 74.69 163 MET A N 1
ATOM 1286 C CA . MET A 1 163 ? -22.992 -5.907 23.260 1.00 74.69 163 MET A CA 1
ATOM 1287 C C . MET A 1 163 ? -24.206 -5.331 24.006 1.00 74.69 163 MET A C 1
ATOM 1289 O O . MET A 1 163 ? -24.404 -4.119 24.063 1.00 74.69 163 MET A O 1
ATOM 1293 N N . THR A 1 164 ? -25.017 -6.200 24.616 1.00 69.31 164 THR A N 1
ATOM 1294 C CA . THR A 1 164 ? -26.158 -5.795 25.452 1.00 69.31 164 THR A CA 1
ATOM 1295 C C . THR A 1 164 ? -25.713 -5.381 26.848 1.00 69.31 164 THR A C 1
ATOM 1297 O O . THR A 1 164 ? -25.120 -6.170 27.587 1.00 69.31 164 THR A O 1
ATOM 1300 N N . ILE A 1 165 ? -26.065 -4.155 27.227 1.00 72.31 165 ILE A N 1
ATOM 1301 C CA . ILE A 1 165 ? -25.855 -3.616 28.571 1.00 72.31 165 ILE A CA 1
ATOM 1302 C C . ILE A 1 165 ? -26.969 -4.156 29.490 1.00 72.31 165 ILE A C 1
ATOM 1304 O O . ILE A 1 165 ? -28.143 -4.025 29.142 1.00 72.31 165 ILE A O 1
ATOM 1308 N N . PRO A 1 166 ? -26.641 -4.770 30.642 1.00 71.62 166 PRO A N 1
ATOM 1309 C CA . PRO A 1 166 ? -27.629 -5.296 31.577 1.00 71.62 166 PRO A CA 1
ATOM 1310 C C . PRO A 1 166 ? -28.436 -4.163 32.215 1.00 71.62 166 PRO A C 1
ATOM 1312 O O . PRO A 1 166 ? -27.913 -3.073 32.456 1.00 71.62 166 PRO A O 1
ATOM 1315 N N . SER A 1 167 ? -29.708 -4.422 32.523 1.00 74.88 167 SER A N 1
ATOM 1316 C CA . SER A 1 167 ? -30.539 -3.437 33.211 1.00 74.88 167 SER A CA 1
ATOM 1317 C C . SER A 1 167 ? -30.139 -3.305 34.683 1.00 74.88 167 SER A C 1
ATOM 1319 O O . SER A 1 167 ? -29.509 -4.186 35.274 1.00 74.88 167 SER A O 1
ATOM 1321 N N . ILE A 1 168 ? -30.542 -2.198 35.310 1.00 73.81 168 ILE A N 1
ATOM 1322 C CA . ILE A 1 168 ? -30.308 -1.954 36.740 1.00 73.81 168 ILE A CA 1
ATOM 1323 C C . ILE A 1 168 ? -30.846 -3.114 37.594 1.00 73.81 168 ILE A C 1
ATOM 1325 O O . ILE A 1 168 ? -30.215 -3.497 38.581 1.00 73.81 168 ILE A O 1
ATOM 1329 N N . ASP A 1 169 ? -31.993 -3.681 37.224 1.00 75.38 169 ASP A N 1
ATOM 1330 C CA . ASP A 1 169 ? -32.620 -4.761 37.984 1.00 75.38 169 ASP A CA 1
ATOM 1331 C C . ASP A 1 169 ? -31.919 -6.107 37.759 1.00 75.38 169 ASP A C 1
ATOM 1333 O O . ASP A 1 169 ? -31.764 -6.871 38.714 1.00 75.38 169 ASP A O 1
ATOM 1337 N N . ASP A 1 170 ? -31.371 -6.349 36.563 1.00 74.69 170 ASP A N 1
ATOM 1338 C CA . ASP A 1 170 ? -30.513 -7.513 36.299 1.00 74.69 170 ASP A CA 1
ATOM 1339 C C . ASP A 1 170 ? -29.255 -7.478 37.171 1.00 74.69 170 ASP A C 1
ATOM 1341 O O . ASP A 1 170 ? -28.871 -8.487 37.768 1.00 74.69 170 ASP A O 1
ATOM 1345 N N . VAL A 1 171 ? -28.636 -6.300 37.299 1.00 72.56 171 VAL A N 1
ATOM 1346 C CA . VAL A 1 171 ? -27.448 -6.104 38.140 1.00 72.56 171 VAL A CA 1
ATOM 1347 C C . VAL A 1 171 ? -27.791 -6.289 39.619 1.00 72.56 171 VAL A C 1
ATOM 1349 O O . VAL A 1 171 ? -27.085 -7.013 40.320 1.00 72.56 171 VAL A O 1
ATOM 1352 N N . LYS A 1 172 ? -28.902 -5.716 40.101 1.00 71.25 172 LYS A N 1
ATOM 1353 C CA . LYS A 1 172 ? -29.361 -5.903 41.491 1.00 71.25 172 LYS A CA 1
ATOM 1354 C C . LYS A 1 172 ? -29.630 -7.369 41.826 1.00 71.25 172 LYS A C 1
ATOM 1356 O O . LYS A 1 172 ? -29.242 -7.821 42.902 1.00 71.25 172 LYS A O 1
ATOM 1361 N N . ASN A 1 173 ? -30.292 -8.102 40.931 1.00 72.69 173 ASN A N 1
ATOM 1362 C CA . ASN A 1 173 ? -30.598 -9.518 41.132 1.00 72.69 173 ASN A CA 1
ATOM 1363 C C . ASN A 1 173 ? -29.316 -10.359 41.195 1.00 72.69 173 ASN A C 1
ATOM 1365 O O . ASN A 1 173 ? -29.200 -11.239 42.048 1.00 72.69 173 ASN A O 1
ATOM 1369 N N . LYS A 1 174 ? -28.318 -10.031 40.366 1.00 69.31 174 LYS A N 1
ATOM 1370 C CA . LYS A 1 174 ? -27.001 -10.676 40.399 1.00 69.31 174 LYS A CA 1
ATOM 1371 C C . LYS A 1 174 ? -26.252 -10.398 41.703 1.00 69.31 174 LYS A C 1
ATOM 1373 O O . LYS A 1 174 ? -25.786 -11.341 42.333 1.00 69.31 174 LYS A O 1
ATOM 1378 N N . ILE A 1 175 ? -26.206 -9.144 42.158 1.00 68.12 175 ILE A N 1
ATOM 1379 C CA . ILE A 1 175 ? -25.568 -8.768 43.435 1.00 68.12 175 ILE A CA 1
ATOM 1380 C C . ILE A 1 175 ? -26.247 -9.475 44.615 1.00 68.12 175 ILE A C 1
ATOM 1382 O O . ILE A 1 175 ? -25.566 -10.002 45.490 1.00 68.12 175 ILE A O 1
ATOM 1386 N N . LYS A 1 176 ? -27.585 -9.557 44.621 1.00 65.69 176 LYS A N 1
ATOM 1387 C CA . LYS A 1 176 ? -28.332 -10.307 45.645 1.00 65.69 176 LYS A CA 1
ATOM 1388 C C . LYS A 1 176 ? -27.958 -11.788 45.688 1.00 65.69 176 LYS A C 1
ATOM 1390 O O . LYS A 1 176 ? -27.852 -12.334 46.780 1.00 65.69 176 LYS A O 1
ATOM 1395 N N . SER A 1 177 ? -27.746 -12.424 44.534 1.00 60.59 177 SER A N 1
ATOM 1396 C CA . SER A 1 177 ? -27.308 -13.826 44.493 1.00 60.59 177 SER A CA 1
ATOM 1397 C C . SER A 1 177 ? -25.894 -14.025 45.051 1.00 60.59 177 SER A C 1
ATOM 1399 O O . SER A 1 177 ? -25.659 -15.016 45.721 1.00 60.59 177 SER A O 1
ATOM 1401 N N . PHE A 1 178 ? -24.987 -13.058 44.861 1.00 58.62 178 PHE A N 1
ATOM 1402 C CA . PHE A 1 178 ? -23.619 -13.108 45.399 1.00 58.62 178 PHE A CA 1
ATOM 1403 C C . PHE A 1 178 ? -23.526 -12.767 46.895 1.00 58.62 178 PHE A C 1
ATOM 1405 O O . PHE A 1 178 ? -22.605 -13.216 47.562 1.00 58.62 178 PHE A O 1
ATOM 1412 N N . GLY A 1 179 ? -24.451 -11.962 47.427 1.00 54.41 179 GLY A N 1
ATOM 1413 C CA . GLY A 1 179 ? -24.488 -11.577 48.844 1.00 54.41 179 GLY A CA 1
ATOM 1414 C C . GLY A 1 179 ? -25.338 -12.483 49.745 1.00 54.41 179 GLY A C 1
ATOM 1415 O O . GLY A 1 179 ? -25.641 -12.079 50.865 1.00 54.41 179 GLY A O 1
ATOM 1416 N N . SER A 1 180 ? -25.794 -13.641 49.252 1.00 50.16 180 SER A N 1
ATOM 1417 C CA . SER A 1 180 ? -26.601 -14.619 50.009 1.00 50.16 180 SER A CA 1
ATOM 1418 C C . SER A 1 180 ? -25.913 -15.981 50.208 1.00 50.16 180 SER A C 1
ATOM 1420 O O . SER A 1 180 ? -26.580 -16.944 50.588 1.00 50.16 180 SER A O 1
ATOM 1422 N N . GLU A 1 181 ? -24.591 -16.029 50.013 1.00 42.50 181 GLU A N 1
ATOM 1423 C CA . GLU A 1 181 ? -23.678 -17.077 50.505 1.00 42.50 181 GLU A CA 1
ATOM 1424 C C . GLU A 1 181 ? -22.855 -16.571 51.697 1.00 42.50 181 GLU A C 1
ATOM 1426 O O . GLU A 1 181 ? -22.428 -15.392 51.669 1.00 42.50 181 GLU A O 1
#

Sequence (181 aa):
MAIFRRLRKSLWLLISLVLLILNIATIVNAKFYDFLFDMASHITPPSLLTKSKSTQVKNLRSERTALSRQNKLLVEERRVRKAKFAQAKTISKRISRRVVKTVGVNMSSIIGESIPYIGIGVILSVTASDIYDGCQTIKDTNQLLTLFGEENEIEHENEVCGMTIPSIDDVKNKIKSFGSE

Organism: NCBI:txid2487322

Radius of gyration: 42.72 Å;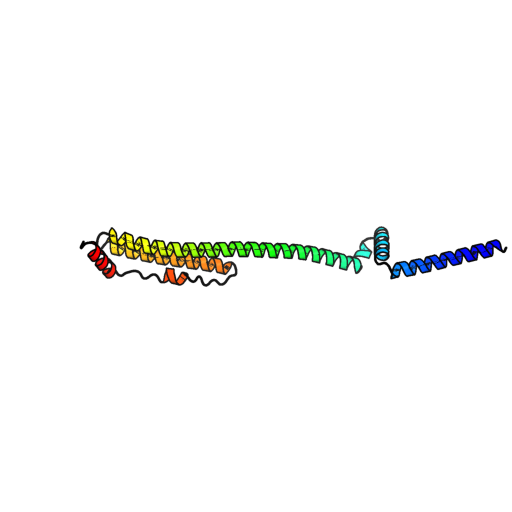 chains: 1; bounding box: 84×32×125 Å